Protein AF-A0A2V8DRI5-F1 (afdb_monomer)

Mean predicted aligned error: 6.01 Å

Nearest PDB structures (foldseek):
  5lj7-assembly1_B  TM=8.652E-01  e=5.268E-01  Aggregatibacter actinomycetemcomitans
  5lil-assembly1_B  TM=8.646E-01  e=5.268E-01  Aggregatibacter actinomycetemcomitans
  5lj9-assembly3_C  TM=8.578E-01  e=6.413E-01  Escherichia coli K-12

Radius of gyration: 15.78 Å; Cα contacts (8 Å, |Δi|>4): 56; chains: 1; bounding box: 38×17×41 Å

Sequence (43 aa):
MSDNKSQPLITLEGVTKVFLTEEVETHALSDIRLEIQKGEYVS

Foldseek 3Di:
DPPCQPAFPDWDAQDWDWDDDPPDIDTPDGGDTDGHHVPDDDD

pLDDT: mean 89.03, std 12.85, range [45.97, 97.69]

Structure (mmCIF, N/CA/C/O backbone):
data_AF-A0A2V8DRI5-F1
#
_entry.id   AF-A0A2V8DRI5-F1
#
loop_
_atom_site.group_PDB
_atom_site.id
_atom_site.type_symbol
_atom_site.label_atom_id
_atom_site.label_alt_id
_atom_site.label_comp_id
_atom_site.label_asym_id
_atom_site.label_entity_id
_atom_site.label_seq_id
_atom_site.pdbx_PDB_ins_code
_atom_site.Cartn_x
_atom_site.Cartn_y
_atom_site.Cartn_z
_atom_site.occupancy
_atom_site.B_iso_or_equiv
_atom_site.auth_seq_id
_atom_site.auth_comp_id
_atom_site.auth_asym_id
_atom_site.auth_atom_id
_atom_site.pdbx_PDB_model_num
ATOM 1 N N . MET A 1 1 ? -22.134 9.231 22.210 1.00 45.97 1 MET A N 1
ATOM 2 C CA . MET A 1 1 ? -20.988 9.227 21.279 1.00 45.97 1 MET A CA 1
ATOM 3 C C . MET A 1 1 ? -21.306 8.219 20.199 1.00 45.97 1 MET A C 1
ATOM 5 O O . MET A 1 1 ? -21.290 7.028 20.474 1.00 45.97 1 MET A O 1
ATOM 9 N N . SER A 1 2 ? -21.723 8.689 19.030 1.00 51.84 2 SER A N 1
ATOM 10 C CA . SER A 1 2 ? -22.011 7.815 17.895 1.00 51.84 2 SER A CA 1
ATOM 11 C C . SER A 1 2 ? -20.699 7.627 17.144 1.00 51.84 2 SER A C 1
ATOM 13 O O . SER A 1 2 ? -20.352 8.455 16.307 1.00 51.84 2 SER A O 1
ATOM 15 N N . ASP A 1 3 ? -19.913 6.613 17.517 1.00 61.12 3 ASP A N 1
ATOM 16 C CA . ASP A 1 3 ? -18.759 6.219 16.709 1.00 61.12 3 ASP A CA 1
ATOM 17 C C . ASP A 1 3 ? -19.282 5.851 15.318 1.00 61.12 3 ASP A C 1
ATOM 19 O O . ASP A 1 3 ? -20.078 4.924 15.155 1.00 61.12 3 ASP A O 1
ATOM 23 N N . ASN A 1 4 ? -18.868 6.634 14.327 1.00 61.66 4 ASN A N 1
ATOM 24 C CA . ASN A 1 4 ? -19.194 6.469 12.920 1.00 61.66 4 ASN A CA 1
ATOM 25 C C . ASN A 1 4 ? -18.511 5.195 12.386 1.00 61.66 4 ASN A C 1
ATOM 27 O O . ASN A 1 4 ? -17.517 5.269 11.674 1.00 61.66 4 ASN A O 1
ATOM 31 N N . LYS A 1 5 ? -19.003 4.010 12.770 1.00 60.88 5 LYS A N 1
ATOM 32 C CA . LYS A 1 5 ? -18.480 2.692 12.354 1.00 60.88 5 LYS A CA 1
ATOM 33 C C . LYS A 1 5 ? -18.704 2.364 10.870 1.00 60.88 5 LYS A C 1
ATOM 35 O O . LYS A 1 5 ? -18.463 1.236 10.463 1.00 60.88 5 LYS A O 1
ATOM 40 N N . SER A 1 6 ? -19.211 3.304 10.076 1.00 73.00 6 SER A N 1
ATOM 41 C CA . SER A 1 6 ? -19.712 3.007 8.733 1.00 73.00 6 SER A CA 1
ATOM 42 C C . SER A 1 6 ? -18.792 3.452 7.598 1.00 73.00 6 SER A C 1
ATOM 44 O O . SER A 1 6 ? -19.138 3.213 6.446 1.00 73.00 6 SER A O 1
ATOM 46 N N . GLN A 1 7 ? -17.658 4.099 7.887 1.00 87.75 7 GLN A N 1
ATOM 47 C CA . GLN A 1 7 ? -16.690 4.495 6.861 1.00 87.75 7 GLN A CA 1
ATOM 48 C C . GLN A 1 7 ? -15.299 3.941 7.193 1.00 87.75 7 GLN A C 1
ATOM 50 O O . GLN A 1 7 ? -14.834 4.159 8.319 1.00 87.75 7 GLN A O 1
ATOM 55 N N . PRO A 1 8 ? -14.638 3.248 6.242 1.00 93.62 8 PRO A N 1
ATOM 56 C CA . PRO A 1 8 ? -13.259 2.813 6.409 1.00 93.62 8 PRO A CA 1
ATOM 57 C C . PRO A 1 8 ? -12.357 4.008 6.718 1.00 93.62 8 PRO A C 1
ATOM 59 O O . PRO A 1 8 ? -12.578 5.115 6.225 1.00 93.62 8 PRO A O 1
ATOM 62 N N . LEU A 1 9 ? -11.323 3.785 7.527 1.00 94.56 9 LEU A N 1
ATOM 63 C CA . LEU A 1 9 ? -10.328 4.820 7.809 1.00 94.56 9 LEU A CA 1
ATOM 64 C C . LEU A 1 9 ? -9.371 4.996 6.624 1.00 94.56 9 LEU A C 1
ATOM 66 O O . LEU A 1 9 ? -8.904 6.102 6.362 1.00 94.56 9 LEU A O 1
ATOM 70 N N . ILE A 1 10 ? -9.082 3.898 5.925 1.00 96.25 10 ILE A N 1
ATOM 71 C CA . ILE A 1 10 ? -8.276 3.871 4.708 1.00 96.25 10 ILE A CA 1
ATOM 72 C C . ILE A 1 10 ? -9.061 3.084 3.663 1.00 96.25 10 ILE A C 1
ATOM 74 O O . ILE A 1 10 ? -9.482 1.962 3.938 1.00 96.25 10 ILE A O 1
ATOM 78 N N . THR A 1 11 ? -9.211 3.655 2.471 1.00 97.00 11 THR A N 1
ATOM 79 C CA . THR A 1 11 ? -9.770 2.988 1.291 1.00 97.00 11 THR A CA 1
ATOM 80 C C . THR A 1 11 ? -8.781 3.152 0.143 1.00 97.00 11 THR A C 1
ATOM 82 O O . THR A 1 11 ? -8.393 4.271 -0.194 1.00 97.00 11 THR A O 1
ATOM 85 N N . LEU A 1 12 ? -8.346 2.037 -0.435 1.00 97.44 12 LEU A N 1
ATOM 86 C CA . LEU A 1 12 ? -7.528 1.967 -1.638 1.00 97.44 12 LEU A CA 1
ATOM 87 C C . LEU A 1 12 ? -8.374 1.345 -2.746 1.00 97.44 12 LEU A C 1
ATOM 89 O O . LEU A 1 12 ? -8.861 0.228 -2.589 1.00 97.44 12 LEU A O 1
ATOM 93 N N . GLU A 1 13 ? -8.513 2.047 -3.867 1.00 97.25 13 GLU A N 1
ATOM 94 C CA . GLU A 1 13 ? -9.228 1.569 -5.051 1.00 97.25 13 GLU A CA 1
ATOM 95 C C . GLU A 1 13 ? -8.338 1.728 -6.281 1.00 97.25 13 GLU A C 1
ATOM 97 O O . GLU A 1 13 ? -7.829 2.817 -6.553 1.00 97.25 13 GLU A O 1
ATOM 102 N N . GLY A 1 14 ? -8.121 0.639 -7.022 1.00 96.69 14 GLY A N 1
ATOM 103 C CA . GLY A 1 14 ? -7.340 0.667 -8.258 1.00 96.69 14 GLY A CA 1
ATOM 104 C C . GLY A 1 14 ? -5.856 0.989 -8.063 1.00 96.69 14 GLY A C 1
ATOM 105 O O . GLY A 1 14 ? -5.192 1.435 -9.003 1.00 96.69 14 GLY A O 1
ATOM 106 N N . VAL A 1 15 ? -5.306 0.791 -6.858 1.00 97.25 15 VAL A N 1
ATOM 107 C CA . VAL A 1 15 ? -3.920 1.181 -6.571 1.00 97.25 15 VAL A CA 1
ATOM 108 C C . VAL A 1 15 ? -2.951 0.301 -7.356 1.00 97.25 15 VAL A C 1
ATOM 110 O O . VAL A 1 15 ? -3.003 -0.927 -7.306 1.00 97.25 15 VAL A O 1
ATOM 113 N N . THR A 1 16 ? -2.040 0.957 -8.071 1.00 96.62 16 THR A N 1
ATOM 114 C CA . THR A 1 16 ? -1.023 0.330 -8.918 1.00 96.62 16 THR A CA 1
ATOM 115 C C . THR A 1 16 ? 0.347 0.879 -8.535 1.00 96.62 16 THR A C 1
ATOM 117 O O . THR A 1 16 ? 0.503 2.081 -8.311 1.00 96.62 16 THR A O 1
ATOM 120 N N . LYS A 1 17 ? 1.357 0.009 -8.461 1.00 96.19 17 LYS A N 1
ATOM 121 C CA . LYS A 1 17 ? 2.748 0.400 -8.212 1.00 96.19 17 LYS A CA 1
ATOM 122 C C . LYS A 1 17 ? 3.614 -0.087 -9.358 1.00 96.19 17 LYS A C 1
ATOM 124 O O . LYS A 1 17 ? 3.792 -1.290 -9.528 1.00 96.19 17 LYS A O 1
ATOM 129 N N . VAL A 1 18 ? 4.185 0.862 -10.090 1.00 94.69 18 VAL A N 1
ATOM 130 C CA . VAL A 1 18 ? 5.185 0.600 -11.125 1.00 94.69 18 VAL A CA 1
ATOM 131 C C . VAL A 1 18 ? 6.543 1.077 -10.624 1.00 94.69 18 VAL A C 1
ATOM 133 O O . VAL A 1 18 ? 6.659 2.167 -10.056 1.00 94.69 18 VAL A O 1
ATOM 136 N N . PHE A 1 19 ? 7.558 0.241 -10.799 1.00 93.81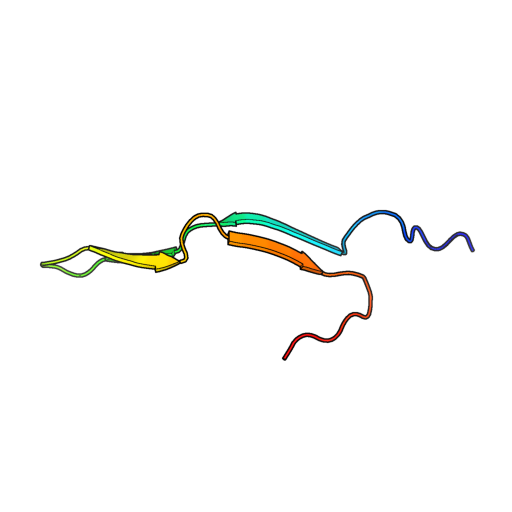 19 PHE A N 1
ATOM 137 C CA . PHE A 1 19 ? 8.958 0.598 -10.630 1.00 93.81 19 PHE A CA 1
ATOM 1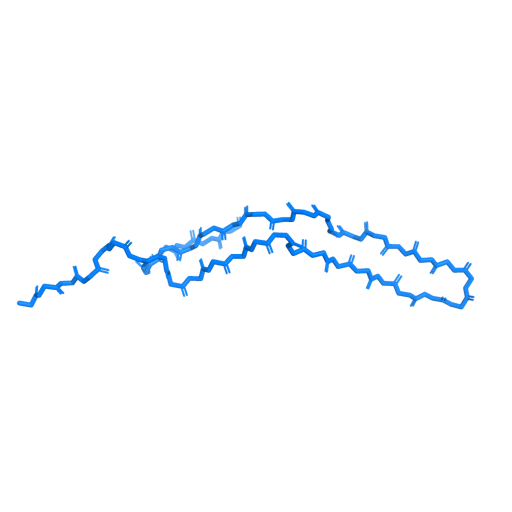38 C C . PHE A 1 19 ? 9.581 0.722 -12.017 1.00 93.81 19 PHE A C 1
ATOM 140 O O . PHE A 1 19 ? 9.547 -0.235 -12.790 1.00 93.81 19 PHE A O 1
ATOM 147 N N . LEU A 1 20 ? 10.119 1.900 -12.327 1.00 93.19 20 LEU A N 1
ATOM 148 C CA . LEU A 1 20 ? 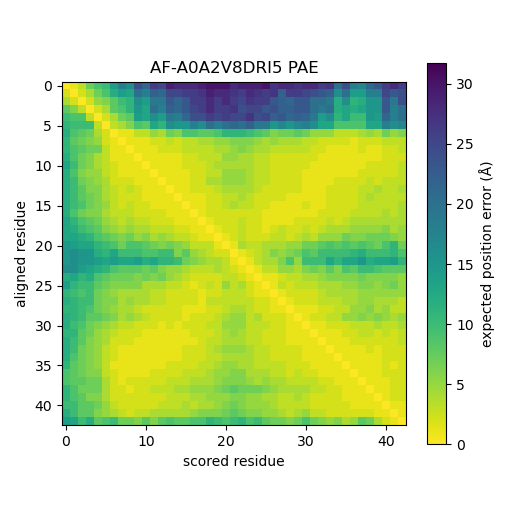10.820 2.153 -13.581 1.00 93.19 20 LEU A CA 1
ATOM 149 C C . LEU A 1 20 ? 12.324 1.980 -13.371 1.00 93.19 20 LEU A C 1
ATOM 151 O O . LEU A 1 20 ? 12.883 2.517 -12.411 1.00 93.19 20 LEU A O 1
ATOM 155 N N . THR A 1 21 ? 12.968 1.262 -14.284 1.00 86.88 21 THR A N 1
ATOM 156 C CA . THR A 1 21 ? 14.424 1.250 -14.458 1.00 86.88 21 THR A CA 1
ATOM 157 C C . THR A 1 21 ? 14.759 1.690 -15.883 1.00 86.88 21 THR A C 1
ATOM 159 O O . THR A 1 21 ? 13.861 1.950 -16.681 1.00 86.88 21 THR A O 1
ATOM 162 N 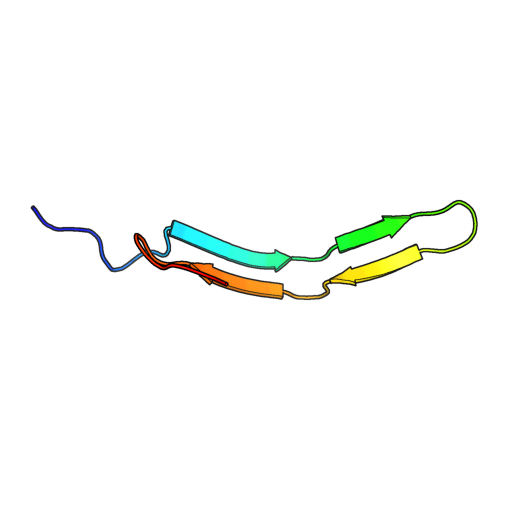N . GLU A 1 22 ? 16.045 1.816 -16.209 1.00 90.19 22 GLU A N 1
ATOM 163 C CA . GLU A 1 22 ? 16.473 2.308 -17.528 1.00 90.19 22 GLU A CA 1
ATOM 164 C C . GLU A 1 22 ? 16.022 1.409 -18.688 1.00 90.19 22 GLU A C 1
ATOM 166 O O . GLU A 1 22 ? 15.780 1.903 -19.786 1.00 90.19 22 GLU A O 1
ATOM 171 N N . GLU A 1 23 ? 15.875 0.106 -18.445 1.00 88.31 23 GLU A N 1
ATOM 172 C CA . GLU A 1 23 ? 15.587 -0.873 -19.497 1.00 88.31 23 GLU A CA 1
ATOM 173 C C . GLU A 1 23 ? 14.178 -1.469 -19.406 1.00 88.31 23 GLU A C 1
ATOM 175 O O . GLU A 1 23 ? 13.659 -1.952 -20.413 1.00 88.31 23 GLU A O 1
ATOM 180 N N . VAL A 1 24 ? 13.548 -1.464 -18.223 1.00 89.50 24 VAL A N 1
ATOM 181 C CA . VAL A 1 24 ? 12.265 -2.148 -18.008 1.00 89.50 24 VAL A CA 1
ATOM 182 C C . VAL A 1 24 ? 11.338 -1.427 -17.031 1.00 89.50 24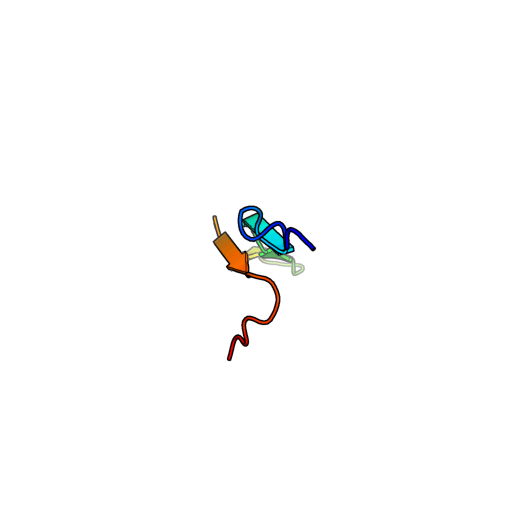 VAL A C 1
ATOM 184 O O . VAL A 1 24 ? 11.760 -0.786 -16.067 1.00 89.50 24 VAL A O 1
ATOM 187 N N . GLU A 1 25 ? 10.036 -1.625 -17.240 1.00 90.62 25 GLU A N 1
ATOM 188 C CA . GLU A 1 25 ? 8.990 -1.286 -16.278 1.00 90.62 25 GLU A CA 1
ATOM 189 C C . GLU A 1 25 ? 8.542 -2.547 -15.537 1.00 90.62 25 GLU A C 1
ATOM 191 O O . GLU A 1 25 ? 8.213 -3.570 -16.139 1.00 90.62 25 GLU A O 1
ATOM 196 N N . THR A 1 26 ? 8.524 -2.486 -14.207 1.00 93.25 26 THR A N 1
ATOM 197 C CA . THR A 1 26 ? 8.050 -3.582 -13.356 1.00 93.25 26 THR A CA 1
ATOM 198 C C . THR A 1 26 ? 6.762 -3.174 -12.653 1.00 93.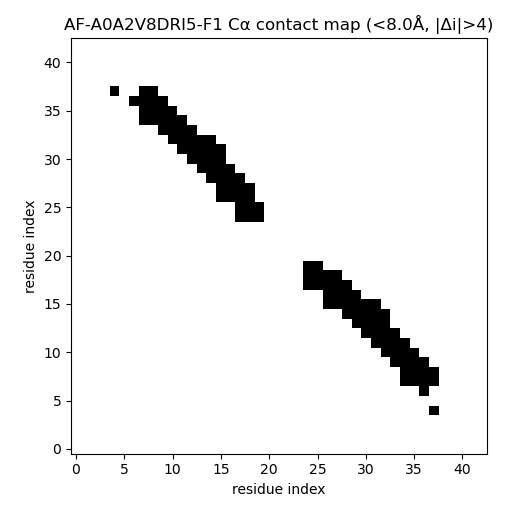25 26 THR A C 1
ATOM 200 O O . THR A 1 26 ? 6.760 -2.280 -11.807 1.00 93.25 26 THR A O 1
ATOM 203 N N . HIS A 1 27 ? 5.663 -3.862 -12.961 1.00 93.50 27 HIS A N 1
ATOM 204 C CA . HIS A 1 27 ? 4.368 -3.684 -12.301 1.00 93.50 27 HIS A CA 1
ATOM 205 C C . HIS A 1 27 ? 4.313 -4.538 -11.031 1.00 93.50 27 HIS A C 1
ATOM 207 O O . HIS A 1 27 ? 3.973 -5.717 -11.076 1.00 93.50 27 HIS A O 1
ATOM 213 N N . ALA A 1 28 ? 4.673 -3.951 -9.892 1.00 92.19 28 ALA A N 1
ATOM 214 C CA . ALA A 1 28 ? 4.734 -4.667 -8.620 1.00 92.19 28 ALA A CA 1
ATOM 215 C C . ALA A 1 28 ? 3.366 -4.853 -7.954 1.00 92.19 28 ALA A C 1
ATOM 217 O O . ALA A 1 28 ? 3.160 -5.840 -7.259 1.00 92.19 28 ALA A O 1
ATOM 218 N N . LEU A 1 29 ? 2.438 -3.917 -8.154 1.00 95.69 29 LEU A N 1
ATOM 219 C CA . LEU A 1 29 ? 1.054 -4.015 -7.681 1.00 95.69 29 LEU A CA 1
ATOM 220 C C . LEU A 1 29 ? 0.124 -3.562 -8.803 1.00 95.69 29 LEU A C 1
ATOM 222 O O . LEU A 1 29 ? 0.451 -2.589 -9.482 1.00 95.69 29 LEU A O 1
ATOM 226 N N . SER A 1 30 ? -1.014 -4.235 -8.979 1.00 95.44 30 SER A N 1
ATOM 227 C CA . SER A 1 30 ? -2.019 -3.915 -10.005 1.00 95.44 30 SER A CA 1
ATOM 228 C C . SER A 1 30 ? -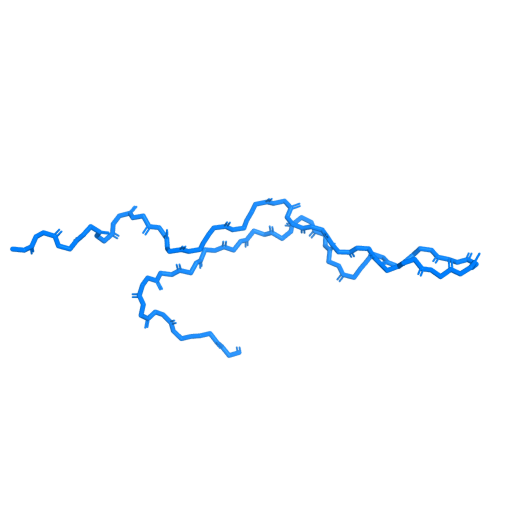3.437 -4.077 -9.448 1.00 95.44 30 SER A C 1
ATOM 230 O O . SER A 1 30 ? -3.715 -5.089 -8.812 1.00 95.44 30 SER A O 1
ATOM 232 N N . ASP A 1 31 ? -4.306 -3.090 -9.705 1.00 96.44 31 ASP A N 1
ATOM 233 C CA . ASP A 1 31 ? -5.726 -3.033 -9.287 1.00 96.44 31 ASP A CA 1
ATOM 234 C C . ASP A 1 31 ? -5.978 -3.433 -7.819 1.00 96.44 31 ASP A C 1
ATOM 236 O O . ASP A 1 31 ? -6.895 -4.193 -7.502 1.00 96.44 31 ASP A O 1
ATOM 240 N N . ILE A 1 32 ? -5.148 -2.939 -6.894 1.00 96.81 32 ILE A N 1
ATOM 241 C CA . ILE A 1 32 ? -5.328 -3.243 -5.472 1.00 96.81 32 ILE A CA 1
ATOM 242 C C . ILE A 1 32 ? -6.586 -2.549 -4.945 1.00 96.81 32 ILE A C 1
ATOM 244 O O . ILE A 1 32 ? -6.754 -1.334 -5.094 1.00 96.81 32 ILE A O 1
ATOM 248 N N . ARG A 1 33 ? -7.434 -3.343 -4.279 1.00 97.69 33 ARG A N 1
ATOM 249 C CA . ARG A 1 33 ? -8.627 -2.906 -3.547 1.00 97.69 33 ARG A CA 1
ATOM 250 C C . ARG A 1 33 ? -8.507 -3.337 -2.093 1.00 97.69 33 ARG A C 1
ATOM 252 O O . ARG A 1 33 ? -8.416 -4.532 -1.820 1.00 97.69 33 ARG A O 1
ATOM 259 N N . LEU A 1 34 ? -8.462 -2.375 -1.179 1.00 96.44 34 LEU A N 1
ATOM 260 C CA . LEU A 1 34 ? -8.263 -2.621 0.250 1.00 96.44 34 LEU A CA 1
ATOM 261 C C . LEU A 1 34 ? -9.021 -1.582 1.073 1.00 96.44 34 LEU A C 1
ATOM 263 O O . LEU A 1 34 ? -8.951 -0.390 0.785 1.00 96.44 34 LEU A O 1
ATOM 267 N N . GLU A 1 35 ? -9.672 -2.026 2.140 1.00 96.38 35 GLU A N 1
ATOM 268 C CA . GLU A 1 35 ? -10.258 -1.163 3.161 1.00 96.38 35 GLU A CA 1
ATOM 269 C C . GLU A 1 35 ? -9.655 -1.522 4.518 1.00 96.38 35 GLU A C 1
ATOM 271 O O 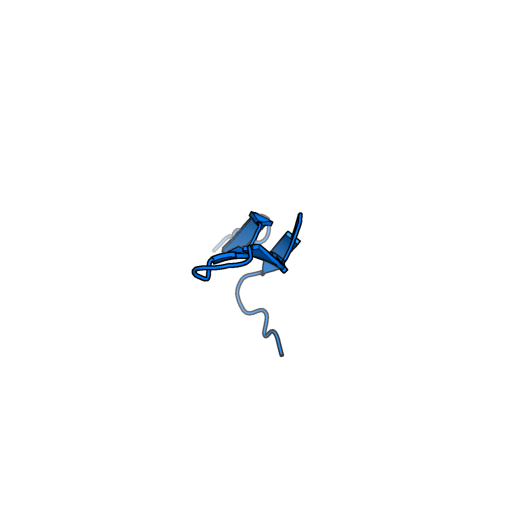. GLU A 1 35 ? -9.500 -2.702 4.817 1.00 96.38 35 GLU A O 1
ATOM 276 N N . ILE A 1 36 ? -9.319 -0.521 5.335 1.00 95.44 36 ILE A N 1
ATOM 277 C CA . ILE A 1 36 ? -8.845 -0.719 6.712 1.00 95.44 36 ILE A CA 1
ATOM 278 C C . ILE A 1 36 ? -9.750 0.070 7.653 1.00 95.44 36 ILE A C 1
ATOM 280 O O . ILE A 1 36 ? -9.909 1.291 7.523 1.00 95.44 36 ILE A O 1
ATOM 284 N N . GLN A 1 37 ? -10.344 -0.628 8.617 1.00 95.12 37 GLN A N 1
ATOM 285 C CA . GLN A 1 37 ? -11.243 -0.059 9.612 1.00 95.12 37 GLN A CA 1
ATOM 286 C C . GLN A 1 37 ? -10.474 0.578 10.776 1.00 95.12 37 GLN A C 1
ATOM 288 O O . GLN A 1 37 ? -9.321 0.259 11.075 1.00 95.12 37 GLN A O 1
ATOM 293 N N . LYS A 1 38 ? -11.126 1.496 11.495 1.00 93.56 38 LYS A N 1
ATOM 294 C CA . LYS A 1 38 ? -10.531 2.116 12.687 1.00 93.56 38 LYS A CA 1
ATOM 295 C C . LYS A 1 38 ? -10.223 1.053 13.751 1.00 93.56 38 LYS A C 1
ATOM 297 O O . LYS A 1 38 ? -11.132 0.393 14.248 1.00 93.56 38 LYS A O 1
ATOM 302 N N . GLY A 1 39 ? -8.954 0.964 14.153 1.00 93.31 39 GLY A N 1
ATOM 303 C CA . GLY A 1 39 ? -8.479 0.014 15.166 1.00 93.31 39 GLY A CA 1
ATOM 304 C C . GLY A 1 39 ? -8.171 -1.385 14.626 1.00 93.31 39 GLY A C 1
ATOM 305 O O . GLY A 1 39 ? -7.801 -2.256 15.407 1.00 93.31 39 GLY A O 1
ATOM 306 N N . GLU A 1 40 ? -8.310 -1.597 13.317 1.00 93.88 40 GLU A N 1
ATOM 307 C CA . GLU A 1 40 ? -7.889 -2.827 12.656 1.00 93.88 40 GLU A CA 1
ATOM 308 C C . GLU A 1 40 ? -6.358 -2.922 12.634 1.00 93.88 40 GLU A C 1
ATOM 310 O O . GLU A 1 40 ? -5.662 -1.944 12.352 1.00 93.88 40 GLU A O 1
ATOM 315 N N . TYR A 1 41 ? -5.836 -4.102 12.963 1.00 95.06 41 TYR A N 1
ATOM 316 C CA . TYR A 1 41 ? -4.417 -4.421 12.863 1.00 95.06 41 TYR A CA 1
ATOM 317 C C . TYR A 1 41 ? -4.194 -5.322 11.650 1.00 95.06 41 TYR A C 1
ATOM 319 O O . TYR A 1 41 ? -4.863 -6.346 11.516 1.00 95.06 41 TYR A O 1
ATOM 327 N N . VAL A 1 42 ? -3.246 -4.942 10.793 1.00 92.69 42 VAL A N 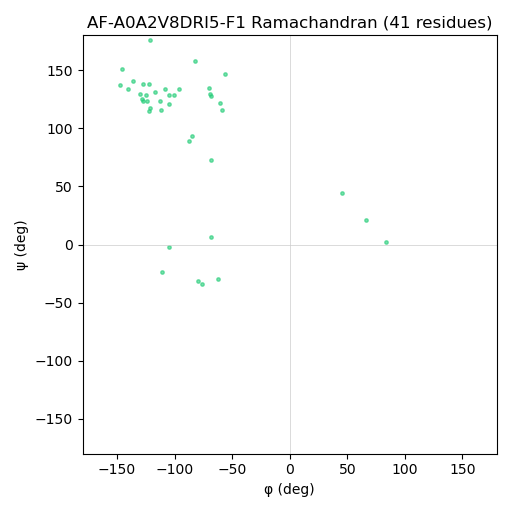1
ATOM 328 C CA . VAL A 1 42 ? -2.901 -5.649 9.553 1.00 92.69 42 VAL A CA 1
ATOM 329 C C . VAL A 1 42 ? -1.451 -6.131 9.660 1.00 92.69 42 VAL A C 1
ATOM 331 O O . VAL A 1 42 ? -0.580 -5.340 10.033 1.00 92.69 42 VAL A O 1
ATOM 334 N N . SER A 1 43 ? -1.196 -7.408 9.355 1.00 83.00 43 SER A N 1
ATOM 335 C CA . SER A 1 43 ? 0.130 -8.056 9.384 1.00 83.00 43 SER A CA 1
ATOM 336 C C . SER A 1 43 ? 0.471 -8.716 8.061 1.00 83.00 43 SER A C 1
ATOM 338 O O . SER A 1 43 ? -0.436 -9.410 7.547 1.00 83.00 43 SER A O 1
#

Secondary structure (DSSP, 8-state):
----TTS-SEEEEEEEEEEE-SS-EEEEEEEEEEEE-TT----

Solvent-accessible surface area (backbone atoms only — not comparable to full-atom values): 2979 Å² total; per-residue (Å²): 134,83,77,74,84,83,60,63,71,40,78,43,73,64,42,63,40,72,48,79,55,98,88,50,77,42,76,79,38,72,66,38,70,50,74,42,50,84,89,65,85,86,133